Protein AF-A0AAV4ENB6-F1 (afdb_monomer_lite)

Secondary structure (DSSP, 8-state):
--PPPTTTT-EEEEE--SSHHHHHHHHHHHHTT-EEEEE---SS----HHHHHHHHHHTT-B-

InterPro domains:
  IPR001518 Argininosuccinate synthase [PTHR11587] (9-62)
  IPR014729 Rossmann-like alpha/beta/alpha sandwich fold [G3DSA:3.40.50.620] (4-63)
  IPR018223 Argininosuccinate synthase, conserved site [PS00564] (15-23)
  IPR048267 Arginosuccinate synthase-like, N-terminal domain [PF00764] (11-63)

Organism: NCBI:txid1093978

Structure (mmCIF, N/CA/C/O backbone):
data_AF-A0AAV4ENB6-F1
#
_entry.id   AF-A0AAV4ENB6-F1
#
loop_
_atom_site.group_PDB
_atom_site.id
_atom_site.type_symbol
_atom_site.label_atom_id
_atom_site.label_alt_id
_atom_site.label_comp_id
_atom_site.label_asym_id
_atom_site.label_entity_id
_atom_site.label_seq_id
_atom_site.pdbx_PDB_ins_code
_atom_site.Cartn_x
_atom_site.Cartn_y
_atom_site.Cartn_z
_atom_site.occupancy
_atom_site.B_iso_or_equiv
_atom_site.auth_seq_id
_atom_site.auth_comp_id
_atom_site.auth_asym_id
_atom_site.auth_atom_id
_atom_site.pdbx_PDB_model_num
ATOM 1 N N . MET A 1 1 ? -15.397 10.990 18.969 1.00 45.88 1 MET A N 1
ATOM 2 C CA . MET A 1 1 ? -16.294 10.527 17.892 1.00 45.88 1 MET A CA 1
ATOM 3 C C . MET A 1 1 ? -15.977 9.064 17.624 1.00 45.88 1 MET A C 1
ATOM 5 O O . MET A 1 1 ? -15.025 8.785 16.913 1.00 45.88 1 MET A O 1
ATOM 9 N N . SER A 1 2 ? -16.688 8.142 18.275 1.00 53.03 2 SER A N 1
ATOM 10 C CA . SER A 1 2 ? -16.592 6.707 17.979 1.00 53.03 2 SER A CA 1
ATOM 11 C C . SER A 1 2 ? -17.638 6.397 16.913 1.00 53.03 2 SER A C 1
ATOM 13 O O . SER A 1 2 ? -18.738 5.970 17.241 1.00 53.03 2 SER A O 1
ATOM 15 N N . GLY A 1 3 ? -17.346 6.770 15.667 1.00 62.94 3 GLY A N 1
ATOM 16 C CA . GLY A 1 3 ? -18.118 6.306 14.518 1.00 62.94 3 GLY A CA 1
ATOM 17 C C . GLY A 1 3 ? -17.558 4.955 14.103 1.00 62.94 3 GLY A C 1
ATOM 18 O O . GLY A 1 3 ? -16.337 4.827 13.992 1.00 62.94 3 GLY A O 1
ATOM 19 N N . ASP A 1 4 ? -18.421 3.958 13.939 1.00 74.81 4 ASP A N 1
ATOM 20 C CA . ASP A 1 4 ? -18.012 2.646 13.455 1.00 74.81 4 ASP A CA 1
ATOM 21 C C . ASP A 1 4 ? -17.232 2.797 12.148 1.00 74.81 4 ASP A C 1
ATOM 23 O O . ASP A 1 4 ? -17.675 3.434 11.189 1.00 74.81 4 ASP A O 1
ATOM 27 N N . LYS A 1 5 ? -16.017 2.252 12.146 1.00 82.00 5 LYS A N 1
ATOM 28 C CA . LYS A 1 5 ? -15.162 2.216 10.967 1.00 82.00 5 LYS A CA 1
ATOM 29 C C . LYS A 1 5 ? -15.801 1.275 9.947 1.00 82.00 5 LYS A C 1
ATOM 31 O O . LYS A 1 5 ? -16.052 0.124 10.303 1.00 82.00 5 LYS A O 1
ATOM 36 N N . PRO A 1 6 ? -16.042 1.720 8.702 1.00 85.56 6 PRO A N 1
ATOM 37 C CA . PRO A 1 6 ? -16.851 0.960 7.755 1.00 85.56 6 PRO A CA 1
ATOM 38 C C . PRO A 1 6 ? -16.243 -0.400 7.407 1.00 85.56 6 PRO A C 1
ATOM 40 O O . PRO A 1 6 ? -16.994 -1.308 7.097 1.00 85.56 6 PRO A O 1
ATOM 43 N N . GLY A 1 7 ? -14.917 -0.546 7.498 1.00 82.81 7 GLY A N 1
ATOM 44 C CA . GLY A 1 7 ? -14.210 -1.776 7.150 1.00 82.81 7 GLY A CA 1
ATOM 45 C C . GLY A 1 7 ? -13.749 -2.624 8.323 1.00 82.81 7 GLY A C 1
ATOM 46 O O . GLY A 1 7 ? -12.857 -3.449 8.135 1.00 82.81 7 GLY A O 1
ATOM 47 N N . ALA A 1 8 ? -14.251 -2.390 9.540 1.00 85.94 8 ALA A N 1
ATOM 48 C CA . ALA A 1 8 ? -13.737 -3.032 10.747 1.00 85.94 8 ALA A CA 1
ATOM 49 C C . ALA A 1 8 ? -13.727 -4.572 10.635 1.00 85.94 8 ALA A C 1
ATOM 51 O O . ALA A 1 8 ? -14.747 -5.236 10.796 1.00 85.94 8 ALA A O 1
ATOM 52 N N . GLY A 1 9 ? -12.540 -5.140 10.397 1.00 82.44 9 GLY A N 1
ATOM 53 C CA . GLY A 1 9 ? -12.336 -6.588 10.277 1.00 82.44 9 GLY A CA 1
ATOM 54 C C . GLY A 1 9 ? -12.511 -7.160 8.865 1.00 82.44 9 GLY A C 1
ATOM 55 O O . GLY A 1 9 ? -12.255 -8.349 8.669 1.00 82.44 9 GLY A O 1
ATOM 56 N N . GLU A 1 10 ? -12.876 -6.342 7.879 1.00 93.94 10 GLU A N 1
ATOM 57 C CA . GLU A 1 10 ? -13.032 -6.766 6.488 1.00 93.94 10 GLU A CA 1
ATOM 58 C C . GLU A 1 10 ? -11.693 -6.788 5.740 1.00 93.94 10 GLU A C 1
ATOM 60 O O . GLU A 1 10 ? -10.786 -5.991 6.002 1.00 93.94 10 GLU A O 1
ATOM 65 N N . LYS A 1 11 ? -11.562 -7.715 4.785 1.00 95.44 11 LYS A N 1
ATOM 66 C CA . LYS A 1 11 ? -10.382 -7.843 3.919 1.00 95.44 11 LYS A CA 1
ATOM 67 C C . LYS A 1 11 ? -10.675 -7.289 2.535 1.00 95.44 11 LYS A C 1
ATOM 69 O O . LYS A 1 11 ? -11.690 -7.630 1.937 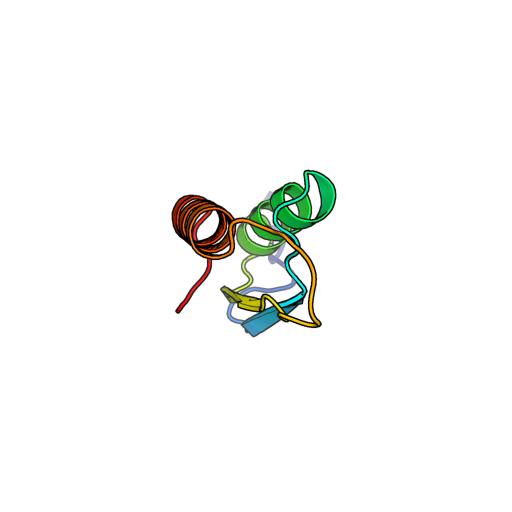1.00 95.44 11 LYS A O 1
ATOM 74 N N . VAL A 1 12 ? -9.741 -6.508 2.002 1.00 95.94 12 VAL A N 1
ATOM 75 C CA . VAL A 1 12 ? -9.818 -5.938 0.654 1.00 95.94 12 VAL A CA 1
ATOM 76 C C . VAL A 1 12 ? -8.529 -6.210 -0.110 1.00 95.94 12 VAL A C 1
ATOM 78 O O . VAL A 1 12 ? -7.433 -6.141 0.447 1.00 95.94 12 VAL A O 1
ATOM 81 N N . VAL A 1 13 ? -8.665 -6.514 -1.399 1.00 96.56 13 VAL A N 1
ATOM 82 C CA . VAL A 1 13 ? -7.537 -6.603 -2.328 1.00 96.56 13 VAL A CA 1
ATOM 83 C C . VAL A 1 13 ? -7.489 -5.310 -3.132 1.00 96.56 13 VAL A C 1
ATOM 85 O O . VAL A 1 13 ? -8.448 -4.966 -3.819 1.00 96.56 13 VAL A O 1
ATOM 88 N N . LEU A 1 14 ? -6.376 -4.591 -3.036 1.00 96.50 14 LEU A N 1
ATOM 89 C CA . LEU A 1 14 ? -6.135 -3.347 -3.754 1.00 96.50 14 LEU A CA 1
ATOM 90 C C . LEU A 1 14 ? -5.186 -3.612 -4.922 1.00 96.50 14 LEU A C 1
ATOM 92 O O . LEU A 1 14 ? -4.051 -4.034 -4.704 1.00 96.50 14 LEU A O 1
ATOM 96 N N . ALA A 1 15 ? -5.617 -3.309 -6.146 1.00 96.38 15 ALA A N 1
ATOM 97 C CA . ALA A 1 15 ? -4.704 -3.202 -7.279 1.00 96.38 15 ALA A CA 1
ATOM 98 C C . ALA A 1 15 ? -3.749 -2.026 -7.028 1.00 96.38 15 ALA A C 1
ATOM 100 O O . ALA A 1 15 ? -4.165 -0.867 -6.986 1.00 96.38 15 ALA A O 1
ATOM 101 N N . TYR A 1 16 ? -2.477 -2.332 -6.796 1.00 95.00 16 TYR A N 1
ATOM 102 C CA . TYR A 1 16 ? -1.496 -1.383 -6.297 1.00 95.00 16 TYR A CA 1
ATOM 103 C C . TYR A 1 16 ? -0.377 -1.197 -7.319 1.00 95.00 16 TYR A C 1
ATOM 105 O O . TYR A 1 16 ? 0.402 -2.113 -7.558 1.00 95.00 16 TYR A O 1
ATOM 113 N N . SER A 1 17 ? -0.286 0.001 -7.900 1.00 91.06 17 SER A N 1
ATOM 114 C CA . SER A 1 17 ? 0.759 0.363 -8.869 1.00 91.06 17 SER A CA 1
ATOM 115 C C . SER A 1 17 ? 2.005 0.967 -8.219 1.00 91.06 17 SER A C 1
ATOM 117 O O . SER A 1 17 ? 3.006 1.199 -8.879 1.00 91.06 17 SER A O 1
ATOM 119 N N . GLY A 1 18 ? 1.952 1.302 -6.925 1.00 90.50 18 GLY A N 1
ATOM 120 C CA . GLY A 1 18 ? 3.027 2.045 -6.259 1.00 90.50 18 GLY A CA 1
ATOM 121 C C . GLY A 1 18 ? 2.998 3.555 -6.480 1.00 90.50 18 GLY A C 1
ATOM 122 O O . GLY A 1 18 ? 3.801 4.266 -5.864 1.00 90.50 18 GLY A O 1
ATOM 123 N N . GLY A 1 19 ? 2.066 4.061 -7.290 1.00 92.88 19 GLY A N 1
ATOM 124 C CA . GLY A 1 19 ? 1.842 5.491 -7.493 1.00 92.88 19 GLY A CA 1
ATOM 125 C C . GLY A 1 19 ? 1.312 6.201 -6.243 1.00 92.88 19 GLY A C 1
ATOM 126 O O . GLY A 1 19 ? 1.002 5.573 -5.226 1.00 92.88 19 GLY A O 1
ATOM 127 N N . LEU A 1 20 ? 1.217 7.532 -6.308 1.00 94.88 20 LEU A N 1
ATOM 128 C CA . LEU A 1 20 ? 0.683 8.352 -5.213 1.00 94.88 20 LEU A CA 1
ATOM 129 C C . LEU A 1 20 ? -0.750 7.937 -4.858 1.00 94.88 20 LEU A C 1
ATOM 131 O O . LEU A 1 20 ? -1.034 7.688 -3.690 1.00 94.88 20 LEU A O 1
ATOM 135 N N . ASP A 1 21 ? -1.610 7.783 -5.862 1.00 96.25 21 ASP A N 1
ATO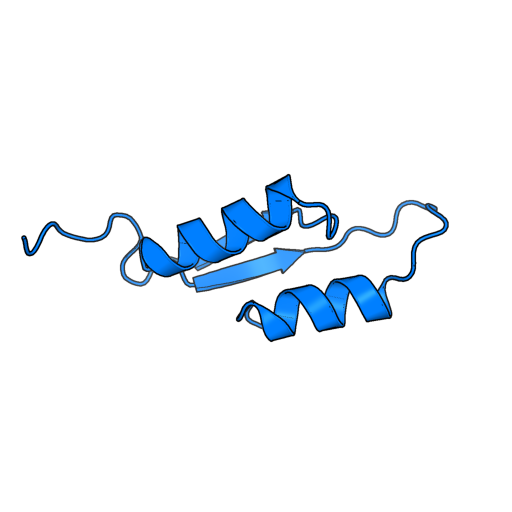M 136 C CA . ASP A 1 21 ? -3.033 7.500 -5.664 1.00 96.25 21 ASP A CA 1
ATOM 137 C C . ASP A 1 21 ? -3.247 6.181 -4.919 1.00 96.25 21 ASP A C 1
ATOM 139 O O . ASP A 1 21 ? -3.881 6.153 -3.865 1.00 96.25 21 ASP A O 1
ATOM 143 N N . THR A 1 22 ? -2.638 5.089 -5.394 1.00 95.50 22 THR A N 1
ATOM 144 C CA . THR A 1 22 ? -2.775 3.774 -4.749 1.00 95.50 22 THR A CA 1
ATOM 145 C C . THR A 1 22 ? -2.089 3.721 -3.383 1.00 95.50 22 THR A C 1
ATOM 147 O O . THR A 1 22 ? -2.525 2.963 -2.522 1.00 95.50 22 THR A O 1
ATOM 150 N N . SER A 1 23 ? -1.042 4.527 -3.156 1.00 95.75 23 SER A N 1
ATOM 151 C CA . SER A 1 23 ? -0.397 4.662 -1.837 1.00 95.75 23 SER A CA 1
ATOM 152 C C . SER A 1 23 ? -1.314 5.356 -0.832 1.00 95.75 23 SER A C 1
ATOM 154 O O . SER A 1 23 ? -1.476 4.872 0.285 1.00 95.75 23 SER A O 1
ATOM 156 N N . THR A 1 24 ? -1.954 6.453 -1.236 1.00 96.88 24 THR A N 1
ATOM 157 C CA . THR A 1 24 ? -2.914 7.178 -0.398 1.00 96.88 24 THR A CA 1
ATOM 158 C C . THR A 1 24 ? -4.143 6.322 -0.096 1.00 96.88 24 THR A C 1
ATOM 160 O O . THR A 1 24 ? -4.569 6.250 1.053 1.00 96.88 24 THR A O 1
ATOM 163 N N . ILE A 1 25 ? -4.682 5.620 -1.101 1.00 97.19 25 ILE A N 1
ATOM 164 C CA . ILE A 1 25 ? -5.835 4.720 -0.934 1.00 97.1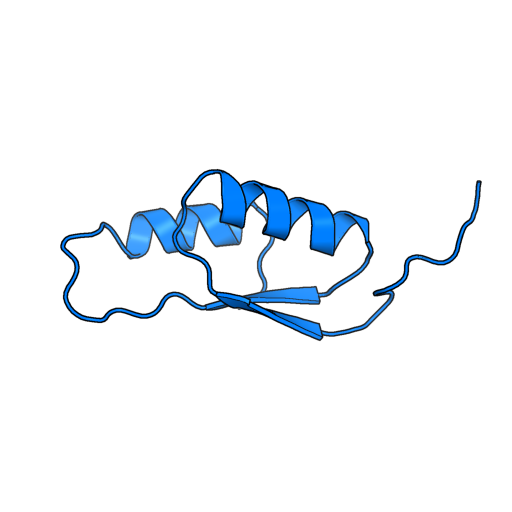9 25 ILE A CA 1
ATOM 165 C C . ILE A 1 25 ? -5.520 3.592 0.053 1.00 97.19 25 ILE A C 1
ATOM 167 O O . ILE A 1 25 ? -6.350 3.287 0.907 1.00 97.19 25 ILE A O 1
ATOM 171 N N . LEU A 1 26 ? -4.328 2.991 -0.035 1.00 96.19 26 LEU A N 1
ATOM 172 C CA . LEU A 1 26 ? -3.892 1.934 0.879 1.00 96.19 26 LEU A CA 1
ATOM 173 C C . LEU A 1 26 ? -3.947 2.411 2.336 1.00 96.19 26 LEU A C 1
ATOM 175 O O . LEU A 1 26 ? -4.586 1.758 3.161 1.00 96.19 26 LEU A O 1
ATOM 179 N N . VAL A 1 27 ? -3.332 3.560 2.633 1.00 95.94 27 VAL A N 1
ATOM 180 C CA . VAL A 1 27 ? -3.315 4.132 3.991 1.00 95.94 27 VAL A CA 1
ATOM 181 C C . VAL A 1 27 ? -4.730 4.480 4.448 1.00 95.94 27 VAL A C 1
ATOM 183 O O . VAL A 1 27 ? -5.129 4.138 5.559 1.00 95.94 27 VAL A O 1
ATOM 186 N N . TRP A 1 28 ? -5.530 5.087 3.572 1.00 96.06 28 TRP A N 1
ATOM 187 C CA . TRP A 1 28 ? -6.901 5.462 3.898 1.00 96.06 28 TRP A CA 1
ATOM 188 C C . TRP A 1 28 ? -7.770 4.247 4.256 1.00 96.06 28 TRP A C 1
ATOM 190 O O . TRP A 1 28 ? -8.480 4.273 5.260 1.00 96.06 28 TRP A O 1
ATOM 200 N N . LEU A 1 29 ? -7.681 3.149 3.497 1.00 95.50 29 LEU A N 1
ATOM 201 C CA . LEU A 1 29 ? -8.412 1.910 3.791 1.00 95.50 29 LEU A CA 1
ATOM 202 C C . LEU A 1 29 ? -8.020 1.326 5.158 1.00 95.50 29 LEU A C 1
ATOM 204 O O . LEU A 1 29 ? -8.881 0.876 5.913 1.00 95.50 29 LEU A O 1
ATOM 208 N N . GLN A 1 30 ? -6.743 1.381 5.528 1.00 93.62 30 GLN A N 1
ATOM 209 C CA . GLN A 1 30 ? -6.311 0.945 6.859 1.00 93.62 30 GLN A CA 1
ATOM 210 C C . GLN A 1 30 ? -6.872 1.835 7.971 1.00 93.62 30 GLN A C 1
ATOM 212 O O . GLN A 1 30 ? -7.316 1.331 9.005 1.00 93.62 30 GLN A O 1
ATOM 217 N N . GLU A 1 31 ? -6.911 3.155 7.768 1.00 94.25 31 GLU A N 1
ATOM 218 C CA . GLU A 1 31 ? -7.537 4.084 8.716 1.00 94.25 31 GLU A CA 1
ATOM 219 C C . GLU A 1 31 ? -9.031 3.779 8.899 1.00 94.25 31 GLU A C 1
ATOM 221 O O . GLU A 1 31 ? -9.535 3.835 10.028 1.00 94.25 31 GLU A O 1
ATOM 226 N N . GLN A 1 32 ? -9.700 3.348 7.821 1.00 94.88 32 GLN A N 1
ATOM 227 C CA . GLN A 1 32 ? -11.080 2.848 7.818 1.00 94.88 32 GLN A CA 1
ATOM 228 C C . GLN A 1 32 ? -11.240 1.427 8.391 1.00 94.88 32 GLN A C 1
ATOM 230 O O . GLN A 1 32 ? -12.353 0.906 8.415 1.00 94.88 32 GLN A O 1
ATOM 235 N N . GLY A 1 33 ? -10.170 0.803 8.891 1.00 93.69 33 GLY A N 1
ATOM 236 C CA . GLY A 1 33 ? -10.214 -0.479 9.600 1.00 93.69 33 GLY A CA 1
ATOM 237 C C . GLY A 1 33 ? -10.106 -1.726 8.721 1.00 93.69 33 GLY A C 1
ATOM 238 O O . GLY A 1 33 ? -10.204 -2.830 9.261 1.00 93.69 33 GLY A O 1
ATOM 239 N N . TYR A 1 34 ? -9.875 -1.567 7.415 1.00 95.69 34 TYR A N 1
ATOM 240 C CA . TYR A 1 34 ? -9.705 -2.692 6.501 1.00 95.69 34 TYR A CA 1
ATOM 241 C C . TYR A 1 34 ? -8.331 -3.353 6.650 1.00 95.69 34 TYR A C 1
ATOM 243 O O . TYR A 1 34 ? -7.300 -2.708 6.854 1.00 95.69 34 TYR A O 1
ATOM 251 N N . GLN A 1 35 ? -8.312 -4.663 6.435 1.00 95.00 35 GLN A N 1
ATOM 252 C CA . GLN A 1 35 ? -7.110 -5.445 6.179 1.00 95.00 35 GLN A CA 1
ATOM 253 C C . GLN A 1 35 ? -6.819 -5.432 4.674 1.00 95.00 35 GLN A C 1
ATOM 255 O O . GLN A 1 35 ? -7.513 -6.084 3.893 1.00 95.00 35 GLN A O 1
ATOM 260 N N . VAL A 1 36 ? -5.803 -4.677 4.259 1.00 95.81 36 VAL A N 1
ATOM 261 C CA . VAL A 1 36 ? -5.504 -4.444 2.839 1.00 95.81 36 VAL A CA 1
ATOM 262 C C . VAL A 1 36 ? -4.412 -5.393 2.348 1.00 95.81 36 VAL A C 1
ATOM 264 O O . VAL A 1 36 ? -3.310 -5.411 2.894 1.00 95.81 36 VAL A O 1
ATOM 267 N N . ILE A 1 37 ? -4.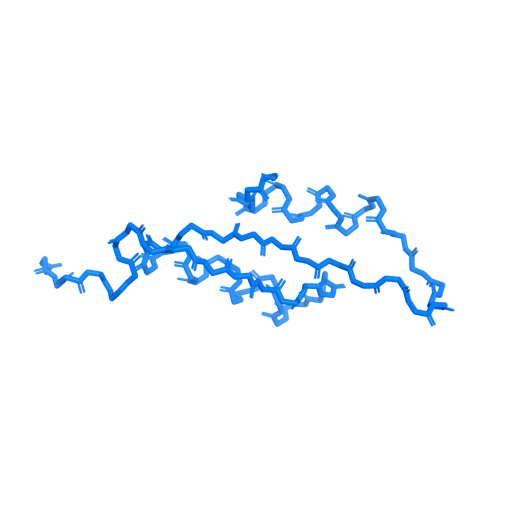700 -6.143 1.284 1.00 95.94 37 ILE A N 1
ATOM 268 C CA . ILE A 1 37 ? -3.725 -6.923 0.512 1.00 95.94 37 ILE A CA 1
ATOM 269 C C . ILE A 1 37 ? -3.412 -6.138 -0.763 1.00 95.94 37 ILE A C 1
ATOM 271 O O . ILE A 1 37 ? -4.312 -5.860 -1.556 1.00 95.94 37 ILE A O 1
ATOM 275 N N . ALA A 1 38 ? -2.149 -5.771 -0.972 1.00 96.00 38 ALA A N 1
ATOM 276 C CA . ALA A 1 38 ? -1.720 -5.068 -2.179 1.00 96.00 38 ALA A CA 1
ATOM 277 C C . ALA A 1 38 ? -1.362 -6.075 -3.281 1.00 96.00 38 ALA A C 1
ATOM 279 O O . ALA A 1 38 ? -0.451 -6.886 -3.119 1.00 96.00 38 ALA A O 1
ATOM 280 N N . TYR A 1 39 ? -2.065 -6.008 -4.408 1.00 94.25 39 TYR A N 1
ATOM 281 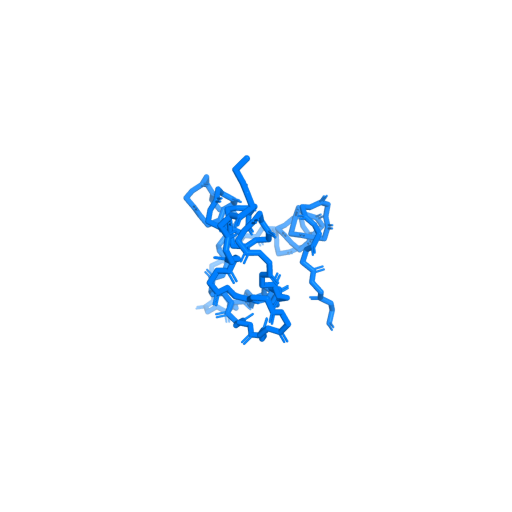C CA . TYR A 1 39 ? -1.809 -6.833 -5.582 1.00 94.25 39 TYR A CA 1
ATOM 282 C C . TYR A 1 39 ? -1.118 -6.013 -6.670 1.00 94.25 39 TYR A C 1
ATOM 284 O O . TYR A 1 39 ? -1.689 -5.055 -7.193 1.00 94.25 39 TYR A O 1
ATOM 292 N N . LEU A 1 40 ? 0.104 -6.413 -7.017 1.00 91.06 40 LEU A N 1
ATOM 293 C CA . LEU A 1 40 ? 0.846 -5.886 -8.158 1.00 91.06 40 LEU A CA 1
ATOM 294 C C . LEU A 1 40 ? 0.720 -6.886 -9.311 1.00 91.06 40 LEU A C 1
ATOM 296 O O . LEU A 1 40 ? 1.144 -8.037 -9.183 1.00 91.06 40 LEU A O 1
ATOM 300 N N . ALA A 1 41 ? 0.171 -6.444 -10.439 1.00 90.50 41 ALA A N 1
ATOM 301 C CA . ALA A 1 41 ? 0.141 -7.230 -11.666 1.00 90.50 41 ALA A CA 1
ATOM 302 C C . ALA A 1 41 ? 1.345 -6.864 -12.543 1.00 90.50 41 ALA A C 1
ATOM 304 O O . ALA A 1 41 ? 1.464 -5.717 -12.965 1.00 90.50 41 ALA A O 1
ATOM 305 N N . ASN A 1 42 ? 2.205 -7.835 -12.851 1.00 88.88 42 ASN A N 1
ATOM 306 C CA . ASN A 1 42 ? 3.216 -7.679 -13.894 1.00 88.88 42 ASN A CA 1
ATOM 307 C C . ASN A 1 42 ? 2.593 -8.062 -15.242 1.00 88.88 42 ASN A C 1
ATOM 309 O O . ASN A 1 42 ? 2.292 -9.234 -15.470 1.00 88.88 42 ASN A O 1
ATOM 313 N N . ILE A 1 43 ? 2.388 -7.073 -16.114 1.00 90.50 43 ILE A N 1
ATOM 314 C CA . ILE A 1 43 ? 1.857 -7.263 -17.473 1.00 90.50 43 ILE A CA 1
ATOM 315 C C . ILE A 1 43 ? 2.865 -6.823 -18.549 1.00 90.50 43 ILE A C 1
ATOM 317 O O . ILE A 1 43 ? 2.480 -6.571 -19.689 1.00 90.50 43 ILE A O 1
ATOM 321 N N . GLY A 1 44 ? 4.157 -6.759 -18.201 1.00 89.81 44 GLY A N 1
ATOM 322 C CA . GLY A 1 44 ? 5.247 -6.405 -19.116 1.00 89.81 44 GLY A CA 1
ATOM 323 C C . GLY A 1 44 ? 5.751 -4.963 -19.009 1.00 89.81 44 GLY A C 1
ATOM 324 O O . GLY A 1 44 ? 6.474 -4.522 -19.900 1.00 89.81 44 GLY A O 1
ATOM 325 N N . GLN A 1 45 ? 5.386 -4.220 -17.958 1.00 87.69 45 GLN A N 1
ATOM 326 C CA . GLN A 1 45 ? 5.965 -2.900 -17.693 1.00 87.69 45 GLN A CA 1
ATOM 327 C C . GLN A 1 45 ? 7.394 -3.016 -17.153 1.00 87.69 45 GLN A C 1
ATOM 329 O O . GLN A 1 45 ? 7.689 -3.911 -16.353 1.00 87.69 45 GLN A O 1
ATOM 334 N N . ASP A 1 46 ? 8.246 -2.071 -17.552 1.00 87.00 46 ASP A N 1
ATOM 335 C CA . ASP A 1 46 ? 9.580 -1.873 -16.983 1.00 87.00 46 ASP A CA 1
ATOM 336 C C . ASP A 1 46 ? 9.467 -1.065 -15.679 1.00 87.00 46 ASP A C 1
ATOM 338 O O . ASP A 1 46 ? 9.581 0.161 -15.657 1.00 87.00 46 ASP A O 1
ATOM 342 N N . GLU A 1 47 ? 9.131 -1.765 -14.596 1.00 86.38 47 GLU A N 1
ATOM 343 C CA . GLU A 1 47 ? 8.983 -1.212 -13.250 1.00 86.38 47 GLU A CA 1
ATOM 344 C C . GLU A 1 47 ? 9.825 -2.002 -12.242 1.00 86.38 47 GLU A C 1
ATOM 346 O O . GLU A 1 47 ? 10.023 -3.213 -12.364 1.00 86.38 47 GLU A O 1
ATOM 351 N N . ASP A 1 48 ? 10.285 -1.326 -11.188 1.00 90.62 48 ASP A N 1
ATOM 352 C CA . ASP A 1 48 ? 10.951 -1.980 -10.062 1.00 90.62 48 ASP A CA 1
ATOM 353 C C . ASP A 1 48 ? 9.908 -2.573 -9.098 1.00 90.62 48 ASP A C 1
ATOM 355 O O . ASP A 1 48 ? 9.512 -1.971 -8.094 1.00 90.62 48 ASP A O 1
ATOM 359 N N . TYR A 1 49 ? 9.436 -3.777 -9.425 1.00 88.44 49 TYR A N 1
ATOM 360 C CA . TYR A 1 49 ? 8.415 -4.4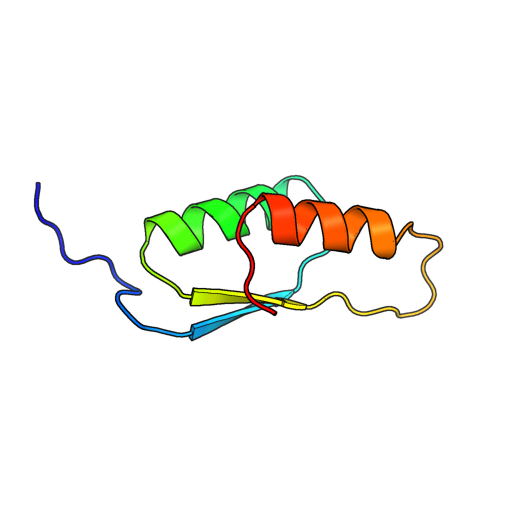91 -8.651 1.00 88.44 49 TYR A CA 1
ATOM 361 C C . TYR A 1 49 ? 8.830 -4.754 -7.197 1.00 88.44 49 TYR A C 1
ATOM 363 O O . TYR A 1 49 ? 7.974 -4.764 -6.307 1.00 88.44 49 TYR A O 1
ATOM 371 N N . GLU A 1 50 ? 10.124 -4.942 -6.924 1.00 90.75 50 GLU A N 1
ATOM 372 C CA . GLU A 1 50 ? 10.610 -5.146 -5.558 1.00 90.75 50 GLU A CA 1
ATOM 373 C C . GLU A 1 50 ? 10.566 -3.839 -4.760 1.00 90.75 50 GLU A C 1
ATOM 375 O O . GLU A 1 50 ? 10.126 -3.846 -3.606 1.00 90.75 50 GLU A O 1
ATOM 380 N N . ALA A 1 51 ? 10.901 -2.699 -5.372 1.00 91.88 51 ALA A N 1
ATOM 381 C CA . ALA A 1 51 ? 10.722 -1.393 -4.740 1.00 91.88 51 ALA A CA 1
ATOM 382 C C . ALA A 1 51 ? 9.241 -1.084 -4.461 1.00 91.88 51 ALA A C 1
ATOM 384 O O . ALA A 1 51 ? 8.901 -0.613 -3.368 1.00 91.88 51 ALA A O 1
ATOM 385 N N . VAL A 1 52 ? 8.337 -1.385 -5.402 1.00 90.88 52 VAL A N 1
ATOM 386 C CA . VAL A 1 52 ? 6.888 -1.176 -5.215 1.00 90.88 52 VAL A CA 1
ATOM 387 C C . VAL A 1 52 ? 6.348 -2.056 -4.085 1.00 90.88 52 VAL A C 1
ATOM 389 O O . VAL A 1 52 ? 5.612 -1.578 -3.216 1.00 90.88 52 VAL A O 1
ATOM 392 N N . LYS A 1 53 ? 6.758 -3.324 -4.035 1.00 91.31 53 LYS A N 1
ATOM 393 C CA . LYS A 1 53 ? 6.397 -4.260 -2.965 1.00 91.31 53 LYS A CA 1
ATOM 394 C C . LYS A 1 53 ? 6.938 -3.819 -1.605 1.00 91.31 53 LYS A C 1
ATOM 396 O O . LYS A 1 53 ? 6.189 -3.806 -0.628 1.00 91.31 53 LYS A O 1
ATOM 401 N N . ALA A 1 54 ? 8.201 -3.398 -1.531 1.00 93.69 54 ALA A N 1
ATOM 402 C CA . ALA A 1 54 ? 8.792 -2.862 -0.305 1.00 93.69 54 ALA A CA 1
ATOM 403 C C . ALA A 1 54 ? 8.033 -1.619 0.188 1.00 93.69 54 ALA A C 1
ATOM 405 O O . ALA A 1 54 ? 7.770 -1.480 1.385 1.00 93.69 54 ALA A O 1
ATOM 406 N N . LYS A 1 55 ? 7.611 -0.746 -0.736 1.00 92.31 55 LYS A N 1
ATOM 407 C CA . LYS A 1 55 ? 6.780 0.425 -0.434 1.00 92.31 55 LYS A CA 1
ATOM 408 C C . LYS A 1 55 ? 5.404 0.030 0.118 1.00 92.31 55 LYS A C 1
ATOM 410 O O . LYS A 1 55 ? 4.982 0.605 1.117 1.00 92.31 55 LYS A O 1
ATOM 415 N N . ALA A 1 56 ? 4.732 -0.962 -0.470 1.00 91.56 56 ALA A N 1
ATOM 416 C CA . ALA A 1 56 ? 3.438 -1.453 0.019 1.00 91.56 56 ALA A CA 1
ATOM 417 C C . ALA A 1 56 ? 3.529 -2.026 1.445 1.00 91.56 56 ALA A C 1
ATOM 419 O O . ALA A 1 56 ? 2.717 -1.690 2.306 1.00 91.56 56 ALA A O 1
ATOM 420 N N . ILE A 1 57 ? 4.555 -2.842 1.715 1.00 91.88 57 ILE A N 1
ATOM 421 C CA . ILE A 1 57 ? 4.806 -3.421 3.045 1.00 91.88 57 ILE A CA 1
ATOM 422 C C . ILE A 1 57 ? 5.117 -2.319 4.061 1.00 91.88 57 ILE A C 1
ATOM 424 O O . ILE A 1 57 ? 4.596 -2.347 5.174 1.00 91.88 57 ILE A O 1
ATOM 428 N N . LYS A 1 58 ? 5.920 -1.314 3.681 1.00 93.25 58 LYS A N 1
ATOM 429 C CA . LYS A 1 58 ? 6.212 -0.151 4.534 1.00 93.25 58 LYS A CA 1
ATOM 430 C C . LYS A 1 58 ? 4.941 0.597 4.941 1.00 93.25 58 LYS A C 1
ATOM 432 O O . LYS A 1 58 ? 4.879 1.112 6.053 1.00 93.25 58 LYS A O 1
ATOM 437 N N . PHE A 1 59 ? 3.943 0.650 4.063 1.00 90.12 59 PHE A N 1
ATOM 438 C CA . PHE A 1 59 ? 2.643 1.236 4.371 1.00 90.12 59 PHE A CA 1
ATOM 439 C C . PHE A 1 59 ? 1.677 0.272 5.067 1.00 90.12 59 PHE A C 1
ATOM 441 O O . PHE A 1 59 ? 0.563 0.663 5.367 1.00 90.12 59 PHE A O 1
ATOM 448 N N . GLY A 1 60 ? 2.080 -0.960 5.385 1.00 88.44 60 GLY A N 1
ATOM 449 C CA . GLY A 1 60 ? 1.296 -1.890 6.201 1.00 88.44 60 GLY A CA 1
ATOM 450 C C . GLY A 1 60 ? 0.363 -2.815 5.417 1.00 88.44 60 GLY A C 1
ATOM 451 O O . GLY A 1 60 ? -0.569 -3.366 6.004 1.00 88.44 60 GLY A O 1
ATOM 452 N N . ALA A 1 61 ? 0.573 -2.984 4.107 1.00 89.12 61 ALA A N 1
ATOM 453 C CA . ALA A 1 61 ? -0.113 -4.039 3.362 1.00 89.12 61 ALA A CA 1
ATOM 454 C C . ALA A 1 61 ? 0.210 -5.423 3.950 1.00 89.12 61 ALA A C 1
ATOM 456 O O . ALA A 1 61 ? 1.347 -5.698 4.345 1.00 89.12 61 ALA A O 1
ATOM 457 N N . LEU A 1 62 ? -0.791 -6.302 3.975 1.00 86.38 62 LEU A N 1
ATOM 458 C CA . LEU A 1 62 ? -0.634 -7.695 4.383 1.00 86.38 62 LEU A CA 1
ATOM 459 C C . LEU A 1 62 ? -0.032 -8.537 3.250 1.00 86.38 62 LEU A C 1
ATOM 461 O O . LEU A 1 62 ? -0.194 -8.215 2.070 1.00 86.38 62 LEU A O 1
ATOM 465 N N . LYS A 1 63 ? 0.662 -9.612 3.639 1.00 74.75 63 LYS A N 1
ATOM 466 C CA . LYS A 1 63 ? 1.256 -10.603 2.735 1.00 74.75 63 LYS A CA 1
ATOM 467 C C . LYS A 1 63 ? 0.262 -11.703 2.376 1.00 74.75 63 LYS A C 1
ATOM 469 O O . LYS A 1 63 ? -0.485 -12.125 3.287 1.00 74.75 63 LYS A O 1
#

pLDDT: mean 89.78, std 9.48, range [45.88, 97.19]

Sequence (63 aa):
MSGDKPGAGEKVVLAYSGGLDTSTILVWLQEQGYQVIAYLANIGQDEDYEAVKAKAIKFGALK

Foldseek 3Di:
DPDQLPAAVAEDEQAFPLDPVSLVVLLVVVVSRYQYAYDYDDPPDPDPVVVSVVSSVVSPHDD

Radius of gyration: 12.64 Å; chains: 1; bounding box: 29×21×37 Å